Protein AF-A0A0X8I9C0-F1 (afdb_monomer)

Sequence (154 aa):
MSECKAKLDFLRHVANPVLATAMSNIDSGKAPITAKNADELKRLQQKAITVLLNIKENIINGEIKYDFSVYGGNPANLAKYLESPEWRSLIELAFSELKDSPEALRLVKDALLMLLSKASEAYSNCPEVVESCKKAIDDLSKFNVTAESSKKEG

Secondary structure (DSSP, 8-state):
-------S-IIIIIIHHHHHHHHHHHHTT-S----SSHHHHHHHHHHHHHHHHHHHHHHHHHHHHHT--TTTS-TTHHHHHHTSHHHHHHHHHHHHHTTT-HHHHHHHHHHHHHHHHHHHHHTTT-HHHHHHHHHHHHHHHHS-----------

Radius of gyration: 16.78 Å; Cα contacts (8 Å, |Δi|>4): 168; chains: 1; bounding box: 44×38×49 Å

Solvent-accessible surface area (backbone atoms only — not comparable to full-atom values): 8513 Å² total; per-residue (Å²): 131,84,75,54,66,52,86,60,36,51,58,77,70,31,46,48,55,42,52,52,51,46,44,49,31,41,74,72,62,71,46,92,69,90,56,95,44,71,68,54,40,51,51,39,42,50,51,32,43,52,47,53,50,54,50,52,54,52,50,52,53,44,38,71,73,48,33,23,38,62,88,84,46,41,49,56,30,46,20,58,42,59,72,28,71,66,43,51,49,49,53,52,49,53,48,62,77,24,64,94,33,56,59,29,36,48,55,49,49,54,43,51,48,51,34,36,50,49,43,27,62,61,25,62,64,22,65,63,33,30,50,33,28,50,51,49,45,57,55,55,61,70,64,66,74,77,80,85,71,88,87,78,92,132

Mean predicted aligned error: 5.36 Å

Foldseek 3Di:
DQAQDQPDFLLPRFLVVLLVVLLVCLVVVVQDFDDPDPVRSVVLSVLLNVLSVVVSVLVVVLCVVQVLGPPPGGVLSLLVSLVDPSVVVSLVVSCVSCLVPLRSNVSNLVSLLRRLVVQLVSRVSRVSSVVSSVVSNVVSVVSDSPPPDDDDDD

Structure (mmCIF, N/CA/C/O backbone):
data_AF-A0A0X8I9C0-F1
#
_entry.id   AF-A0A0X8I9C0-F1
#
loop_
_atom_site.group_PDB
_atom_site.id
_atom_site.type_symbol
_atom_site.label_atom_id
_atom_site.label_alt_id
_atom_site.label_comp_id
_atom_site.label_asym_id
_atom_site.label_entity_id
_atom_site.label_seq_id
_atom_site.pdbx_PDB_ins_code
_atom_site.Cartn_x
_atom_site.Cartn_y
_atom_site.Cartn_z
_atom_site.occupancy
_atom_site.B_iso_or_equiv
_atom_site.auth_seq_id
_atom_site.auth_comp_id
_atom_site.auth_asym_id
_atom_site.auth_atom_id
_atom_site.pdbx_PDB_model_num
ATOM 1 N N . MET A 1 1 ? 8.495 -5.148 -26.906 1.00 51.81 1 MET A N 1
ATOM 2 C CA . MET A 1 1 ? 7.776 -4.703 -25.695 1.00 51.81 1 MET A CA 1
ATOM 3 C C . MET A 1 1 ? 7.530 -3.214 -25.833 1.00 51.81 1 MET A C 1
ATOM 5 O O . MET A 1 1 ? 8.440 -2.522 -26.274 1.00 51.81 1 MET A O 1
ATOM 9 N N . SER A 1 2 ? 6.307 -2.744 -25.585 1.00 58.78 2 SER A N 1
ATOM 10 C CA . SER A 1 2 ? 6.004 -1.310 -25.561 1.00 58.78 2 SER A CA 1
ATOM 11 C C . SER A 1 2 ? 6.755 -0.665 -24.401 1.00 58.78 2 SER A C 1
ATOM 13 O O . SER A 1 2 ? 6.709 -1.172 -23.287 1.00 58.78 2 SER A O 1
ATOM 15 N N . GLU A 1 3 ? 7.468 0.420 -24.669 1.00 74.25 3 GLU A N 1
ATOM 16 C CA . GLU A 1 3 ? 8.164 1.196 -23.645 1.00 74.25 3 GLU A CA 1
ATOM 17 C C . GLU A 1 3 ? 7.135 1.827 -22.692 1.00 74.25 3 GLU A C 1
ATOM 19 O O . GLU A 1 3 ? 6.229 2.533 -23.145 1.00 74.25 3 GLU A O 1
ATOM 24 N N . CYS A 1 4 ? 7.257 1.559 -21.388 1.00 83.00 4 CYS A N 1
ATOM 25 C CA . CYS A 1 4 ? 6.410 2.168 -20.366 1.00 83.00 4 CYS A CA 1
ATOM 26 C C . CYS A 1 4 ? 6.611 3.689 -20.355 1.00 83.00 4 CYS A C 1
ATOM 28 O O . CYS A 1 4 ? 7.691 4.191 -20.048 1.00 83.00 4 CYS A O 1
ATOM 30 N N . LYS A 1 5 ? 5.552 4.435 -20.686 1.00 80.44 5 LYS A N 1
ATOM 31 C CA . LYS A 1 5 ? 5.552 5.907 -20.748 1.00 80.44 5 LYS A CA 1
ATOM 32 C C . LYS A 1 5 ? 4.601 6.493 -19.715 1.00 80.44 5 LYS A C 1
ATOM 34 O O . LYS A 1 5 ? 3.604 7.133 -20.062 1.00 80.44 5 LYS A O 1
ATOM 39 N N . ALA A 1 6 ? 4.893 6.250 -18.440 1.00 83.56 6 ALA A N 1
ATOM 40 C CA . ALA A 1 6 ? 4.177 6.910 -17.357 1.00 83.56 6 ALA A CA 1
ATOM 41 C C . ALA A 1 6 ? 4.483 8.414 -17.381 1.00 83.56 6 ALA A C 1
ATOM 43 O O . ALA A 1 6 ? 5.639 8.830 -17.420 1.00 83.56 6 ALA A O 1
ATOM 44 N N . LYS A 1 7 ? 3.432 9.237 -17.379 1.00 84.69 7 LYS A N 1
ATOM 45 C CA . LYS A 1 7 ? 3.547 10.707 -17.327 1.00 84.69 7 LYS A CA 1
ATOM 46 C C . LYS A 1 7 ? 3.405 11.257 -15.910 1.00 84.69 7 LYS A C 1
ATOM 48 O O . LYS A 1 7 ? 3.680 12.430 -15.678 1.00 84.69 7 LYS A O 1
ATOM 53 N N . LEU A 1 8 ? 2.926 10.425 -14.991 1.00 92.38 8 LEU A N 1
ATOM 54 C CA . LEU A 1 8 ? 2.663 10.776 -13.607 1.00 92.38 8 LEU A CA 1
ATOM 55 C C . LEU A 1 8 ? 3.619 10.001 -12.712 1.00 92.38 8 LEU A C 1
ATOM 57 O O . LEU A 1 8 ? 3.722 8.785 -12.816 1.00 92.38 8 LEU A O 1
ATOM 61 N N . ASP A 1 9 ? 4.293 10.730 -11.833 1.00 95.12 9 ASP A N 1
ATOM 62 C CA . ASP A 1 9 ? 5.096 10.157 -10.758 1.00 95.12 9 ASP A CA 1
ATOM 63 C C . ASP A 1 9 ? 4.212 9.427 -9.734 1.00 95.12 9 ASP A C 1
ATOM 65 O O . ASP A 1 9 ? 3.214 10.000 -9.274 1.00 95.12 9 ASP A O 1
ATOM 69 N N . PHE A 1 10 ? 4.583 8.196 -9.370 1.00 96.62 10 PHE A N 1
ATOM 70 C CA . PHE A 1 10 ? 3.805 7.358 -8.457 1.00 96.62 10 PHE A CA 1
ATOM 71 C C . PHE A 1 10 ? 3.651 8.006 -7.084 1.00 96.62 10 PHE A C 1
ATOM 73 O O . PHE A 1 10 ? 2.525 8.159 -6.609 1.00 96.62 10 PHE A O 1
ATOM 80 N N . LEU A 1 11 ? 4.744 8.435 -6.445 1.00 96.00 11 LEU A N 1
ATOM 81 C CA . LEU A 1 11 ? 4.646 9.043 -5.122 1.00 96.00 11 LEU A CA 1
ATOM 82 C C . LEU A 1 11 ? 3.843 10.334 -5.164 1.00 96.00 11 LEU A C 1
ATOM 84 O O . LEU A 1 11 ? 2.893 10.509 -4.397 1.00 96.00 11 LEU A O 1
ATOM 88 N N . ARG A 1 12 ? 4.219 11.255 -6.051 1.00 95.38 12 ARG A N 1
ATOM 89 C CA . ARG A 1 12 ? 3.681 12.615 -6.054 1.00 95.38 12 ARG A CA 1
ATOM 90 C C . ARG A 1 12 ? 2.226 12.682 -6.499 1.00 95.38 12 ARG A C 1
ATOM 92 O O . ARG A 1 12 ? 1.471 13.468 -5.930 1.00 95.38 12 ARG A O 1
ATOM 99 N N . HIS A 1 13 ? 1.834 11.899 -7.501 1.00 96.69 13 HIS A N 1
ATOM 100 C CA . HIS A 1 13 ? 0.517 12.027 -8.130 1.00 96.69 13 HIS A CA 1
ATOM 101 C C . HIS A 1 13 ? -0.445 10.891 -7.775 1.00 96.69 13 HIS A C 1
ATOM 103 O O . HIS A 1 13 ? -1.647 11.053 -7.979 1.00 96.69 13 HIS A O 1
ATOM 109 N N . VAL A 1 14 ? 0.048 9.772 -7.229 1.00 97.31 14 VAL A N 1
ATOM 110 C CA . VAL A 1 14 ? -0.786 8.617 -6.864 1.00 97.31 14 VAL A CA 1
ATOM 111 C C . VAL A 1 14 ? -0.762 8.366 -5.357 1.00 97.31 14 VAL A C 1
ATOM 113 O O . VAL A 1 14 ? -1.765 8.613 -4.686 1.00 97.31 14 VAL A O 1
ATOM 116 N N . ALA A 1 15 ? 0.365 7.918 -4.801 1.00 97.50 15 ALA A N 1
ATOM 117 C CA . ALA A 1 15 ? 0.429 7.436 -3.423 1.00 97.50 15 ALA A CA 1
ATOM 118 C C . ALA A 1 15 ? 0.167 8.551 -2.398 1.00 97.50 15 ALA A C 1
ATOM 120 O O . ALA A 1 15 ? -0.710 8.409 -1.545 1.00 97.50 15 ALA A O 1
ATOM 121 N N . ASN A 1 16 ? 0.865 9.689 -2.495 1.00 97.44 16 ASN A N 1
ATOM 122 C CA . ASN A 1 16 ? 0.714 10.777 -1.527 1.00 97.44 16 ASN A CA 1
ATOM 123 C C . ASN A 1 16 ? -0.708 11.363 -1.504 1.00 97.44 16 ASN A C 1
ATOM 125 O O . ASN A 1 16 ? -1.258 11.476 -0.407 1.00 97.44 16 ASN A O 1
ATOM 129 N N . PRO A 1 17 ? -1.346 11.700 -2.647 1.00 98.12 17 PRO A N 1
ATOM 130 C CA . PRO A 1 17 ? -2.722 12.194 -2.638 1.00 98.12 17 PRO A CA 1
ATOM 131 C C . PRO A 1 17 ? -3.724 11.193 -2.055 1.00 98.12 17 PRO A C 1
ATOM 133 O O . PRO A 1 17 ? -4.598 11.588 -1.280 1.00 98.12 17 PRO A O 1
ATOM 136 N N . VAL A 1 18 ? -3.595 9.903 -2.389 1.00 98.19 18 VAL A N 1
ATOM 137 C CA . VAL A 1 18 ? -4.502 8.859 -1.884 1.00 98.19 18 VAL A CA 1
ATOM 138 C C . VAL A 1 18 ? -4.367 8.701 -0.378 1.00 98.19 18 VAL A C 1
ATOM 140 O O . VAL A 1 18 ? -5.366 8.792 0.336 1.00 98.19 18 VAL A O 1
ATOM 143 N N . LEU A 1 19 ? -3.142 8.518 0.115 1.00 98.12 19 LEU A N 1
ATOM 144 C CA . LEU A 1 19 ? -2.892 8.304 1.538 1.00 98.12 19 LEU A CA 1
ATOM 145 C C . LEU A 1 19 ? -3.259 9.549 2.356 1.00 98.12 19 LEU A C 1
ATOM 147 O O . LEU A 1 19 ? -3.887 9.423 3.405 1.00 98.12 19 LEU A O 1
ATOM 151 N N . ALA A 1 20 ? -2.948 10.754 1.864 1.00 98.06 20 ALA A N 1
ATOM 152 C CA . ALA A 1 20 ? -3.344 12.002 2.517 1.00 98.06 20 ALA A CA 1
ATOM 153 C C . ALA A 1 20 ? -4.870 12.146 2.613 1.00 98.06 20 ALA A C 1
ATOM 155 O O . ALA A 1 20 ? -5.389 12.500 3.671 1.00 98.06 20 ALA A O 1
ATOM 156 N N . THR A 1 21 ? -5.594 11.824 1.538 1.00 98.00 21 THR A N 1
ATOM 157 C CA . THR A 1 21 ? -7.064 11.858 1.532 1.00 98.00 21 THR A CA 1
ATOM 158 C C . THR A 1 21 ? -7.645 10.839 2.510 1.00 98.00 21 THR A C 1
ATOM 160 O O . THR A 1 21 ? -8.546 11.174 3.276 1.00 98.00 21 THR A O 1
ATOM 163 N N . ALA A 1 22 ? -7.112 9.614 2.530 1.00 97.69 22 ALA A N 1
ATOM 164 C CA . ALA A 1 22 ? -7.546 8.574 3.457 1.00 97.69 22 ALA A CA 1
ATOM 165 C C . ALA A 1 22 ? -7.337 9.001 4.918 1.00 97.69 22 ALA A C 1
ATOM 167 O O . ALA A 1 22 ? -8.289 8.999 5.696 1.00 97.69 22 ALA A O 1
ATOM 168 N N . MET A 1 23 ? -6.129 9.453 5.271 1.00 98.19 23 MET A N 1
ATOM 169 C CA . MET A 1 23 ? -5.818 9.935 6.621 1.00 98.19 23 MET A CA 1
ATOM 170 C C . MET A 1 23 ? -6.696 11.126 7.021 1.00 98.19 23 MET A C 1
ATOM 172 O O . MET A 1 23 ? -7.234 11.138 8.124 1.00 98.19 23 MET A O 1
ATOM 176 N N . SER A 1 24 ? -6.914 12.089 6.120 1.00 97.94 24 SER A N 1
ATOM 177 C CA . SER A 1 24 ? -7.784 13.242 6.384 1.00 97.94 24 SER A CA 1
ATOM 178 C C . SER A 1 24 ? -9.243 12.834 6.610 1.00 97.94 24 SER A C 1
ATOM 180 O O . SER A 1 24 ? -9.902 13.359 7.510 1.00 97.94 24 SER A O 1
ATOM 182 N N . ASN A 1 25 ? -9.762 11.875 5.840 1.00 97.12 25 ASN A N 1
ATOM 183 C CA . ASN A 1 25 ? -11.117 11.361 6.033 1.00 97.12 25 ASN A CA 1
ATOM 184 C C . ASN A 1 25 ? -11.264 10.612 7.365 1.00 97.12 25 ASN A C 1
ATOM 186 O O . ASN A 1 25 ? -12.307 10.726 8.007 1.00 97.12 25 ASN A O 1
ATOM 190 N N . ILE A 1 26 ? -10.234 9.877 7.791 1.00 96.19 26 ILE A N 1
ATOM 191 C CA . ILE A 1 26 ?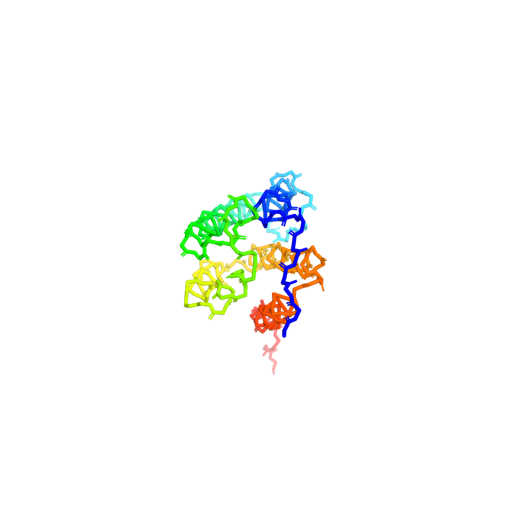 -10.211 9.192 9.089 1.00 96.19 26 ILE A CA 1
ATOM 192 C C . ILE A 1 26 ? -10.199 10.212 10.228 1.00 96.19 26 ILE A C 1
ATOM 194 O O . ILE A 1 26 ? -11.047 10.133 11.115 1.00 96.19 26 ILE A O 1
ATOM 198 N N . ASP A 1 27 ? -9.288 11.185 10.176 1.00 93.44 27 ASP A N 1
ATOM 199 C CA . ASP A 1 27 ? -9.101 12.205 11.215 1.00 93.44 27 ASP A CA 1
ATOM 200 C C . ASP A 1 27 ? -10.333 13.110 11.374 1.00 93.44 27 ASP A C 1
ATOM 202 O O . ASP A 1 27 ? -10.802 13.358 12.482 1.00 93.44 27 ASP A O 1
ATOM 206 N N . SER A 1 28 ? -10.948 13.515 10.257 1.00 92.69 28 SER A N 1
ATOM 207 C CA . SER A 1 28 ? -12.164 14.343 10.261 1.00 92.69 28 SER A CA 1
ATOM 208 C C . SER A 1 28 ? -13.462 13.573 10.545 1.00 92.69 28 SER A C 1
ATOM 210 O O . SER A 1 28 ? -14.540 14.164 10.487 1.00 92.69 28 SER A O 1
ATOM 212 N N . GLY A 1 29 ? -13.390 12.264 10.819 1.00 88.69 29 GLY A N 1
ATOM 213 C CA . GLY A 1 29 ? -14.561 11.426 11.109 1.00 88.69 29 GLY A CA 1
ATOM 214 C C . GLY A 1 29 ? -15.488 11.188 9.910 1.00 88.69 29 GLY A C 1
ATOM 215 O O . GLY A 1 29 ? -16.626 10.763 10.087 1.00 88.69 29 GLY A O 1
ATOM 216 N N . LYS A 1 30 ? -15.023 11.461 8.685 1.00 89.94 30 LYS A N 1
ATOM 217 C CA . LYS A 1 30 ? -15.763 11.189 7.439 1.00 89.94 30 LYS A CA 1
ATOM 218 C C . LYS A 1 30 ? -15.683 9.723 7.023 1.00 89.94 30 LYS A C 1
ATOM 220 O O . LYS A 1 30 ? -16.526 9.254 6.262 1.00 89.94 30 LYS A O 1
ATOM 225 N N . ALA A 1 31 ? -14.655 9.013 7.477 1.00 88.19 31 ALA A N 1
ATOM 226 C CA . ALA A 1 31 ? -14.534 7.581 7.275 1.00 88.19 31 ALA A CA 1
ATOM 227 C C . ALA A 1 31 ? -15.553 6.842 8.163 1.00 88.19 31 ALA A C 1
ATOM 229 O O . ALA A 1 31 ? -15.571 7.080 9.373 1.00 88.19 31 ALA A O 1
ATOM 230 N N . PRO A 1 32 ? -16.384 5.939 7.610 1.00 87.06 32 PRO A N 1
ATOM 231 C CA . PRO A 1 32 ? -17.305 5.162 8.429 1.00 87.06 32 PRO A CA 1
ATOM 232 C C . PRO A 1 32 ? -16.486 4.251 9.349 1.00 87.06 32 PRO A C 1
ATOM 234 O O . PRO A 1 32 ? -15.669 3.482 8.854 1.00 87.06 32 PRO A O 1
ATOM 237 N N . ILE A 1 33 ? -16.670 4.349 10.666 1.00 91.12 33 ILE A N 1
ATOM 238 C CA . ILE A 1 33 ? -16.052 3.466 11.666 1.00 91.12 33 ILE A CA 1
ATOM 239 C C . ILE A 1 33 ? -17.119 3.117 12.697 1.00 91.12 33 ILE A C 1
ATOM 241 O O . ILE A 1 33 ? -17.693 4.007 13.325 1.00 91.12 33 ILE A O 1
ATOM 245 N N . THR A 1 34 ? -17.354 1.825 12.902 1.00 91.69 34 THR A N 1
ATOM 246 C CA . THR A 1 34 ? -18.207 1.343 13.990 1.00 91.69 34 THR A CA 1
ATOM 247 C C . THR A 1 34 ? -17.387 1.237 15.275 1.00 91.69 34 THR A C 1
ATOM 249 O O . THR A 1 34 ? -16.414 0.491 15.334 1.00 91.69 34 THR A O 1
ATOM 252 N N . ALA A 1 35 ? -17.774 1.963 16.323 1.00 92.19 35 ALA A N 1
ATOM 253 C CA . ALA A 1 35 ? -17.129 1.909 17.635 1.00 92.19 35 ALA A CA 1
ATOM 254 C C . ALA A 1 35 ? -18.180 1.966 18.752 1.00 92.19 35 ALA A C 1
ATOM 256 O O . ALA A 1 35 ? -19.236 2.576 18.589 1.00 92.19 35 ALA A O 1
ATOM 257 N N . LYS A 1 36 ? -17.894 1.350 19.901 1.00 92.50 36 LYS A N 1
ATOM 258 C CA . LYS A 1 36 ? -18.790 1.303 21.070 1.00 92.50 36 LYS A CA 1
ATOM 259 C C . LYS A 1 36 ? -18.862 2.644 21.791 1.00 92.50 36 LYS A C 1
ATOM 261 O O . LYS A 1 36 ? -19.860 2.945 22.436 1.00 92.50 36 LYS A O 1
ATOM 266 N N . ASN A 1 37 ? -17.782 3.420 21.739 1.00 94.25 37 ASN A N 1
ATOM 267 C CA . ASN A 1 37 ? -17.671 4.727 22.374 1.00 94.25 37 ASN A CA 1
ATOM 268 C C . ASN A 1 37 ? -16.609 5.596 21.675 1.00 94.25 37 ASN A C 1
ATOM 270 O O . ASN A 1 37 ? -15.877 5.136 20.797 1.00 94.25 37 ASN A O 1
ATOM 274 N N . ALA A 1 38 ? -16.530 6.866 22.081 1.00 94.25 38 ALA A N 1
ATOM 275 C CA . ALA A 1 38 ? -15.608 7.843 21.505 1.00 94.25 38 ALA A CA 1
ATOM 276 C C . ALA A 1 38 ? -14.124 7.485 21.719 1.00 94.25 38 ALA A C 1
ATOM 278 O O . ALA A 1 38 ? -13.298 7.765 20.851 1.00 94.25 38 ALA A O 1
ATOM 279 N N . ASP A 1 39 ? -13.782 6.834 22.834 1.00 95.69 39 ASP A N 1
ATOM 280 C CA . ASP A 1 39 ? -12.402 6.431 23.119 1.00 95.69 39 ASP A CA 1
ATOM 281 C C . ASP A 1 39 ? -11.942 5.302 22.191 1.00 95.69 39 ASP A C 1
ATOM 283 O O . ASP A 1 39 ? -10.825 5.335 21.672 1.00 95.69 39 ASP A O 1
ATOM 287 N N . GLU A 1 40 ? -12.802 4.312 21.943 1.00 94.88 40 GLU A N 1
ATOM 288 C CA . GLU A 1 40 ? -12.544 3.247 20.973 1.00 94.88 40 GLU A CA 1
ATOM 289 C C . GLU A 1 40 ? -12.450 3.814 19.556 1.00 94.88 40 GLU A C 1
ATOM 291 O O . GLU A 1 40 ? -11.504 3.483 18.842 1.00 94.88 40 GLU A O 1
ATOM 296 N N . LEU A 1 41 ? -13.352 4.727 19.177 1.00 95.25 41 LEU A N 1
ATOM 297 C CA . LEU A 1 41 ? -13.293 5.416 17.886 1.00 95.25 41 LEU A CA 1
ATOM 298 C C . LEU A 1 41 ? -11.937 6.105 17.690 1.00 95.25 41 LEU A C 1
ATOM 300 O O . LEU A 1 41 ? -11.256 5.852 16.697 1.00 95.25 41 LEU A O 1
ATOM 304 N N . LYS A 1 42 ? -11.505 6.906 18.671 1.00 95.50 42 LYS A N 1
ATOM 305 C CA . LYS A 1 42 ? -10.224 7.617 18.621 1.00 95.50 42 LYS A CA 1
ATOM 306 C C . LYS A 1 42 ? -9.041 6.656 18.514 1.00 95.50 42 LYS A C 1
ATOM 308 O O . LYS A 1 42 ? -8.127 6.899 17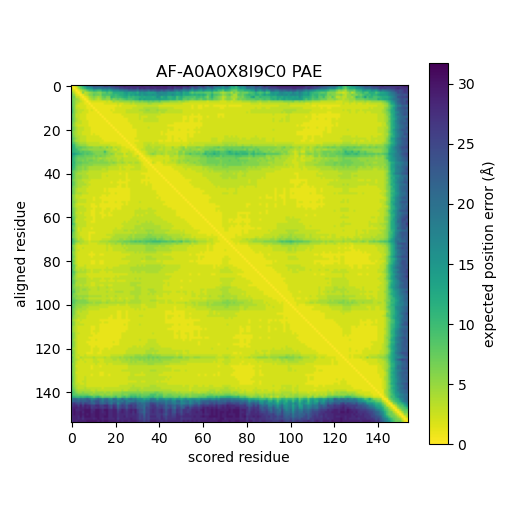.730 1.00 95.50 42 LYS A O 1
ATOM 313 N N . ARG A 1 43 ? -9.058 5.545 19.260 1.00 95.50 43 ARG A N 1
ATOM 314 C CA . ARG A 1 43 ? -8.014 4.507 19.182 1.00 95.50 43 ARG A CA 1
ATOM 315 C C . ARG A 1 43 ? -7.961 3.853 17.801 1.00 95.50 43 ARG A C 1
ATOM 317 O O . ARG A 1 43 ? -6.868 3.661 17.277 1.00 95.50 43 ARG A O 1
ATOM 324 N N . LEU A 1 44 ? -9.110 3.523 17.209 1.00 96.25 44 LEU A N 1
ATOM 325 C CA 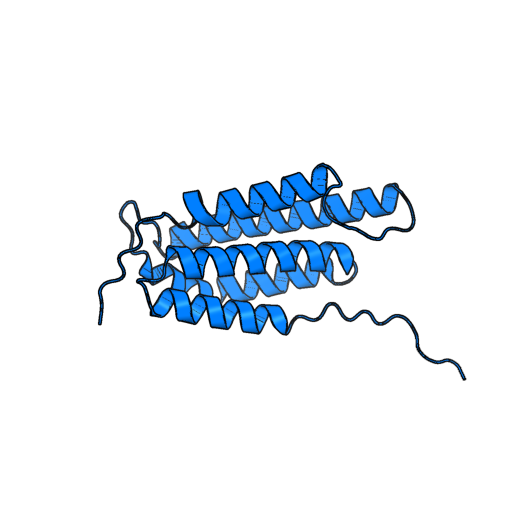. LEU A 1 44 ? -9.189 2.933 15.869 1.00 96.25 44 LEU A CA 1
ATOM 326 C C . LEU A 1 44 ? -8.686 3.907 14.795 1.00 96.25 44 LEU A C 1
ATOM 328 O O . LEU A 1 44 ? -7.889 3.510 13.946 1.00 96.25 44 LEU A O 1
ATOM 332 N N . GLN A 1 45 ? -9.087 5.180 14.871 1.00 95.88 45 GLN A N 1
ATOM 333 C CA . GLN A 1 45 ? -8.609 6.239 13.976 1.00 95.88 45 GLN A CA 1
ATOM 334 C C . GLN A 1 45 ? -7.089 6.406 14.067 1.00 95.88 45 GLN A C 1
ATOM 336 O O . GLN A 1 45 ? -6.404 6.383 13.047 1.00 95.88 45 GLN A O 1
ATOM 341 N N . GLN A 1 46 ? -6.554 6.516 15.287 1.00 96.31 46 GLN A N 1
ATOM 342 C CA . GLN A 1 46 ? -5.117 6.660 15.520 1.00 96.31 46 GLN A CA 1
ATOM 343 C C . GLN A 1 46 ? -4.335 5.460 14.985 1.00 96.31 46 GLN A C 1
ATOM 345 O O . GLN A 1 46 ? -3.366 5.655 14.259 1.00 96.31 46 GLN A O 1
ATOM 350 N N . LYS A 1 47 ? -4.786 4.230 15.269 1.00 96.31 47 LYS A N 1
ATOM 351 C CA . LYS A 1 47 ? -4.160 3.016 14.728 1.00 96.31 47 LYS A CA 1
ATOM 352 C C . LYS A 1 47 ? -4.131 3.021 13.200 1.00 96.31 47 LYS A C 1
ATOM 354 O O . LYS A 1 47 ? -3.075 2.791 12.620 1.00 96.31 47 LYS A O 1
ATOM 359 N N . ALA A 1 48 ? -5.262 3.306 12.551 1.00 97.25 48 ALA A N 1
ATOM 360 C CA . ALA A 1 48 ? -5.333 3.347 11.092 1.00 97.25 48 ALA A CA 1
ATOM 361 C C . ALA A 1 48 ? -4.383 4.407 10.507 1.00 97.25 48 ALA A C 1
ATOM 363 O O . ALA A 1 48 ? -3.651 4.118 9.563 1.00 97.25 48 ALA A O 1
ATOM 364 N N . ILE A 1 49 ? -4.342 5.611 11.090 1.00 97.81 49 ILE A N 1
ATOM 365 C CA . ILE A 1 49 ? -3.440 6.688 10.653 1.00 97.81 49 ILE A CA 1
ATOM 366 C C . ILE A 1 49 ? -1.970 6.284 10.823 1.00 97.81 49 ILE A C 1
ATOM 368 O O . ILE A 1 49 ? -1.190 6.467 9.893 1.00 97.81 49 ILE A O 1
ATOM 372 N N . THR A 1 50 ? -1.588 5.700 11.963 1.00 97.88 50 THR A N 1
ATOM 373 C CA . THR A 1 50 ? -0.215 5.224 12.194 1.00 97.88 50 THR A CA 1
ATOM 374 C C . THR A 1 50 ? 0.205 4.196 11.146 1.00 97.88 50 THR A C 1
ATOM 376 O O . THR A 1 50 ? 1.276 4.328 10.558 1.00 97.88 50 THR A O 1
ATOM 379 N N . VAL A 1 51 ? -0.652 3.222 10.836 1.00 97.81 51 VAL A N 1
ATOM 380 C CA . VAL A 1 51 ? -0.343 2.215 9.811 1.00 97.81 51 VAL A CA 1
ATOM 381 C C . VAL A 1 51 ? -0.237 2.840 8.416 1.00 97.81 51 VAL A C 1
ATOM 383 O O . VAL A 1 51 ? 0.671 2.499 7.661 1.00 97.81 51 VAL A O 1
ATOM 386 N N . LEU A 1 52 ? -1.097 3.804 8.067 1.00 98.12 52 LEU A N 1
ATOM 387 C CA . LEU A 1 52 ? -1.003 4.525 6.789 1.00 98.12 52 LEU A CA 1
ATOM 388 C C . LEU A 1 52 ? 0.280 5.360 6.667 1.00 98.12 52 LEU A C 1
ATOM 390 O O . LEU A 1 52 ? 0.833 5.463 5.570 1.00 98.12 52 LEU A O 1
ATOM 394 N N . LEU A 1 53 ? 0.773 5.930 7.769 1.00 98.06 53 LEU A N 1
ATOM 395 C CA . LEU A 1 53 ? 2.068 6.613 7.803 1.00 98.06 53 LEU A CA 1
ATOM 396 C C . LEU A 1 53 ? 3.219 5.628 7.570 1.00 98.06 53 LEU A C 1
ATOM 398 O O . LEU A 1 53 ? 4.056 5.879 6.705 1.00 98.06 53 LEU A O 1
ATOM 402 N N . ASN A 1 54 ? 3.201 4.475 8.241 1.00 96.94 54 ASN A N 1
ATOM 403 C CA . ASN A 1 54 ? 4.199 3.422 8.034 1.00 96.94 54 ASN A CA 1
ATOM 404 C C . ASN A 1 54 ? 4.196 2.923 6.576 1.00 96.94 54 ASN A C 1
ATOM 406 O O . ASN A 1 54 ? 5.254 2.746 5.970 1.00 96.94 54 ASN A O 1
ATOM 410 N N . ILE A 1 55 ? 3.013 2.745 5.976 1.00 97.62 55 ILE A N 1
ATOM 411 C CA . ILE A 1 55 ? 2.857 2.405 4.552 1.00 97.62 55 ILE A CA 1
ATOM 412 C C . ILE A 1 55 ? 3.478 3.475 3.660 1.00 97.62 55 ILE A C 1
ATOM 414 O O . ILE A 1 55 ? 4.238 3.148 2.750 1.00 97.62 55 ILE A O 1
ATOM 418 N N . LYS A 1 56 ? 3.189 4.751 3.928 1.00 97.75 56 LYS A N 1
ATOM 419 C CA . LYS A 1 56 ? 3.751 5.869 3.167 1.00 97.75 56 LYS A CA 1
ATOM 420 C C . LYS A 1 56 ? 5.281 5.850 3.193 1.00 97.75 56 LYS A C 1
ATOM 422 O O . LYS A 1 56 ? 5.900 5.982 2.141 1.00 97.75 56 LYS A O 1
ATOM 427 N N . GLU A 1 57 ? 5.885 5.663 4.363 1.00 97.12 57 GLU A N 1
ATOM 428 C CA . GLU A 1 57 ? 7.344 5.598 4.515 1.00 97.12 57 GLU A CA 1
ATOM 429 C C . GLU A 1 57 ? 7.954 4.407 3.767 1.00 97.12 57 GLU A C 1
ATOM 431 O O . GLU A 1 57 ? 8.941 4.561 3.048 1.00 97.12 57 GLU A O 1
ATOM 436 N N . ASN A 1 58 ? 7.334 3.229 3.856 1.00 96.62 58 ASN A N 1
ATOM 437 C CA . ASN A 1 58 ? 7.803 2.045 3.133 1.00 96.62 58 ASN A CA 1
ATOM 438 C C . ASN A 1 58 ? 7.693 2.199 1.612 1.00 96.62 58 ASN A C 1
ATOM 440 O O . ASN A 1 58 ? 8.570 1.736 0.885 1.00 96.62 58 ASN A O 1
ATOM 444 N N . ILE A 1 59 ? 6.653 2.874 1.127 1.00 97.06 59 ILE A N 1
ATOM 445 C CA . ILE A 1 59 ? 6.487 3.187 -0.293 1.00 97.06 59 ILE A CA 1
ATOM 446 C C . ILE A 1 59 ? 7.558 4.186 -0.769 1.00 97.06 59 ILE A C 1
ATOM 448 O O . ILE A 1 59 ? 8.112 4.000 -1.852 1.00 97.06 59 ILE A O 1
ATOM 452 N N . ILE A 1 60 ? 7.917 5.190 0.044 1.00 97.00 60 ILE A N 1
ATOM 453 C CA . ILE A 1 60 ? 9.031 6.114 -0.251 1.00 97.00 60 ILE A CA 1
ATOM 454 C C . ILE A 1 60 ? 10.355 5.346 -0.362 1.00 97.00 60 ILE A C 1
ATOM 456 O O . ILE A 1 60 ? 11.090 5.507 -1.335 1.00 97.00 60 ILE A O 1
ATOM 460 N N . ASN A 1 61 ? 10.639 4.463 0.597 1.00 96.69 61 ASN A N 1
ATOM 461 C CA . ASN A 1 61 ? 11.836 3.620 0.558 1.00 96.69 61 ASN A CA 1
ATOM 462 C C . ASN A 1 61 ? 11.824 2.667 -0.648 1.00 96.69 61 ASN A C 1
ATOM 464 O O . ASN A 1 61 ? 12.867 2.415 -1.253 1.00 96.69 61 ASN A O 1
ATOM 468 N N . GLY A 1 62 ? 10.641 2.171 -1.018 1.00 96.81 62 GLY A N 1
ATOM 469 C CA . GLY A 1 62 ? 10.411 1.401 -2.234 1.00 96.81 62 GLY A CA 1
ATOM 470 C C . GLY A 1 62 ? 10.790 2.179 -3.490 1.00 96.81 62 GLY A C 1
ATOM 471 O O . GLY A 1 62 ? 11.533 1.654 -4.314 1.00 96.81 62 GLY A O 1
ATOM 472 N N . GLU A 1 63 ? 10.359 3.437 -3.620 1.00 96.56 63 GLU A N 1
ATOM 473 C CA . GLU A 1 63 ? 10.726 4.273 -4.773 1.00 96.56 63 GLU A CA 1
ATOM 474 C C . GLU A 1 63 ? 12.234 4.451 -4.881 1.00 96.56 63 GLU A C 1
ATOM 476 O O . GLU A 1 63 ? 12.788 4.248 -5.956 1.00 96.56 63 GLU A O 1
ATOM 481 N N . ILE A 1 64 ? 12.906 4.756 -3.770 1.00 95.81 64 ILE A N 1
ATOM 482 C CA . ILE A 1 64 ? 14.361 4.946 -3.749 1.00 95.81 64 ILE A CA 1
ATOM 483 C C . ILE A 1 64 ? 15.086 3.654 -4.149 1.00 95.81 64 ILE A C 1
ATOM 485 O O . ILE A 1 64 ? 16.047 3.687 -4.913 1.00 95.81 64 ILE A O 1
ATOM 489 N N . LYS A 1 65 ? 14.637 2.502 -3.637 1.00 97.38 65 LYS A N 1
ATOM 490 C CA . LYS A 1 65 ? 15.293 1.208 -3.870 1.00 97.38 65 LYS A CA 1
ATOM 491 C C . LYS A 1 65 ? 15.062 0.661 -5.279 1.00 97.38 65 LYS A C 1
ATOM 493 O O . LYS A 1 65 ? 15.967 0.056 -5.850 1.00 97.38 65 LYS A O 1
ATOM 498 N N . TYR A 1 66 ? 13.849 0.808 -5.802 1.00 97.31 66 TYR A N 1
ATOM 499 C CA . TYR A 1 66 ? 13.452 0.261 -7.102 1.00 97.31 66 TYR A CA 1
ATOM 500 C C . TYR A 1 66 ? 13.553 1.284 -8.231 1.00 97.31 66 TYR A C 1
ATOM 502 O O . TYR A 1 66 ? 13.432 0.901 -9.391 1.00 97.31 66 TYR A O 1
ATOM 510 N N . ASP A 1 67 ? 13.802 2.551 -7.908 1.00 96.62 67 ASP A N 1
ATOM 511 C CA . ASP A 1 67 ? 14.011 3.643 -8.852 1.00 96.62 67 ASP A CA 1
ATOM 512 C C . ASP A 1 67 ? 12.878 3.739 -9.887 1.00 96.62 67 ASP A C 1
ATOM 514 O O . ASP A 1 67 ? 13.089 3.649 -11.097 1.00 96.62 67 ASP A O 1
ATOM 518 N N . PHE A 1 68 ? 11.634 3.825 -9.400 1.00 96.31 68 PHE A N 1
ATOM 519 C CA . PHE A 1 68 ? 10.437 3.903 -10.250 1.00 96.31 68 PHE A CA 1
ATOM 520 C C . PHE A 1 68 ? 9.873 5.317 -10.426 1.00 96.31 68 PHE A C 1
ATOM 522 O O . PHE A 1 68 ? 8.776 5.482 -10.969 1.00 96.31 68 PHE A O 1
ATOM 529 N N . SER A 1 69 ? 10.614 6.341 -9.997 1.00 94.38 69 SER A N 1
ATOM 530 C CA . SER A 1 69 ? 10.231 7.730 -10.244 1.00 94.38 69 SER A CA 1
ATOM 531 C C . SER A 1 69 ? 10.320 8.064 -11.735 1.00 94.38 69 SER A C 1
ATOM 533 O O . SER A 1 69 ? 11.205 7.599 -12.454 1.00 94.38 69 SER A O 1
ATOM 535 N N . VAL A 1 70 ? 9.428 8.938 -12.205 1.00 93.50 70 VAL A N 1
ATOM 536 C CA . VAL A 1 70 ? 9.526 9.520 -13.558 1.00 93.50 70 VAL A CA 1
ATOM 537 C C . VAL A 1 70 ? 10.652 10.559 -13.660 1.00 93.50 70 VAL A C 1
ATOM 539 O O . VAL A 1 70 ? 11.025 10.958 -14.762 1.00 93.50 70 VAL A O 1
ATOM 542 N N . TYR A 1 71 ? 11.199 11.020 -12.530 1.00 92.06 71 TYR A N 1
ATOM 543 C CA . TYR A 1 71 ? 12.243 12.043 -12.461 1.00 92.06 71 TYR A CA 1
ATOM 544 C C . TYR A 1 71 ? 13.651 11.433 -12.494 1.00 92.06 71 TYR A C 1
ATOM 546 O O . TYR A 1 71 ? 14.461 11.665 -11.602 1.00 92.06 71 TYR A O 1
ATOM 554 N N . GLY A 1 72 ? 13.946 10.666 -13.545 1.00 88.06 72 GLY A N 1
ATOM 555 C CA . GLY A 1 72 ? 15.268 10.065 -13.763 1.00 88.06 72 GLY A CA 1
ATOM 556 C C . GLY A 1 72 ? 15.372 8.573 -13.449 1.00 88.06 72 GLY A C 1
ATOM 557 O O . GLY A 1 72 ? 16.436 8.009 -13.687 1.00 88.06 72 GLY A O 1
ATOM 558 N N . GLY A 1 73 ? 14.288 7.944 -12.990 1.00 93.38 73 GLY A N 1
ATOM 559 C CA . GLY A 1 73 ? 14.184 6.495 -12.834 1.00 93.38 73 GLY A CA 1
ATOM 560 C C . GLY A 1 73 ? 13.446 5.817 -13.991 1.00 93.38 73 GLY A C 1
ATOM 561 O O . GLY A 1 73 ? 13.259 6.383 -15.073 1.00 93.38 73 GLY A O 1
ATOM 562 N N . ASN A 1 74 ? 12.998 4.582 -13.757 1.00 94.94 74 ASN A N 1
ATOM 563 C CA . ASN A 1 74 ? 12.201 3.805 -14.702 1.00 94.94 74 ASN A CA 1
ATOM 564 C C . ASN A 1 74 ? 10.827 3.439 -14.110 1.00 94.94 74 ASN A C 1
ATOM 566 O O . ASN A 1 74 ? 10.736 2.506 -13.310 1.00 94.94 74 ASN A O 1
ATOM 570 N N . PRO A 1 75 ? 9.734 4.071 -14.571 1.00 95.50 75 PRO A N 1
ATOM 571 C CA . PRO A 1 75 ? 8.388 3.824 -14.052 1.00 95.50 75 PRO A CA 1
ATOM 572 C C . PRO A 1 75 ? 7.914 2.362 -14.143 1.00 95.50 75 PRO A C 1
ATOM 574 O O . PRO A 1 75 ? 7.089 1.939 -13.334 1.00 95.50 75 PRO A O 1
ATOM 577 N N . ALA A 1 76 ? 8.461 1.556 -15.063 1.00 95.62 76 ALA A N 1
ATOM 578 C CA . ALA A 1 76 ? 8.180 0.119 -15.140 1.00 95.62 76 ALA A CA 1
ATOM 579 C C . ALA A 1 76 ? 8.661 -0.653 -13.898 1.00 95.62 76 ALA A C 1
ATOM 581 O O . ALA A 1 76 ? 8.122 -1.709 -13.568 1.00 95.62 76 ALA A O 1
ATOM 582 N N . ASN A 1 77 ? 9.654 -0.130 -13.169 1.00 97.25 77 ASN A N 1
ATOM 583 C CA . ASN A 1 77 ? 10.155 -0.755 -11.947 1.00 97.25 77 ASN A CA 1
ATOM 584 C C . ASN A 1 77 ? 9.127 -0.743 -10.802 1.00 97.25 77 ASN A C 1
ATOM 586 O O . ASN A 1 77 ? 9.309 -1.485 -9.838 1.00 97.25 77 ASN A O 1
ATOM 590 N N . LEU A 1 78 ? 8.025 0.010 -10.914 1.00 97.81 78 LEU A N 1
ATOM 591 C CA . LEU A 1 78 ? 6.910 -0.100 -9.973 1.00 97.81 78 LEU A CA 1
ATOM 592 C C . LEU A 1 78 ? 6.347 -1.531 -9.950 1.00 97.81 78 LEU A C 1
ATOM 594 O O . LEU A 1 78 ? 6.040 -2.046 -8.880 1.00 97.81 78 LEU A O 1
ATOM 598 N N . ALA A 1 79 ? 6.297 -2.211 -11.102 1.00 97.88 79 ALA A N 1
ATOM 599 C CA . ALA A 1 79 ? 5.907 -3.621 -11.180 1.00 97.88 79 ALA A CA 1
ATOM 600 C C . ALA A 1 79 ? 6.829 -4.507 -10.325 1.00 97.88 79 ALA A C 1
ATOM 602 O O . ALA A 1 79 ? 6.364 -5.325 -9.533 1.00 97.88 79 ALA A O 1
ATOM 603 N N . LYS A 1 80 ? 8.146 -4.272 -10.410 1.00 97.75 80 LYS A N 1
ATOM 604 C CA . LYS A 1 80 ? 9.147 -5.006 -9.621 1.00 97.75 80 LYS A CA 1
ATOM 605 C C . LYS A 1 80 ? 8.974 -4.781 -8.124 1.00 97.75 80 LYS A C 1
ATOM 607 O O . LYS A 1 80 ? 9.147 -5.727 -7.368 1.00 97.75 80 LYS A O 1
ATOM 612 N N . TYR A 1 81 ? 8.652 -3.555 -7.710 1.00 98.19 81 TYR A N 1
ATOM 613 C CA . TYR A 1 81 ? 8.366 -3.242 -6.311 1.00 98.19 81 TYR A CA 1
ATOM 614 C C . TYR A 1 81 ? 7.105 -3.964 -5.821 1.00 98.19 81 TYR A C 1
ATOM 616 O O . TYR A 1 81 ? 7.153 -4.635 -4.798 1.00 98.19 81 TYR A O 1
ATOM 624 N N . LEU A 1 82 ? 6.000 -3.900 -6.572 1.00 97.88 82 LEU A N 1
ATOM 625 C CA . LEU A 1 82 ? 4.739 -4.561 -6.204 1.00 97.88 82 LEU A CA 1
ATOM 626 C C . LEU A 1 82 ? 4.859 -6.091 -6.124 1.00 97.88 82 LEU A C 1
ATOM 628 O O . LEU A 1 82 ? 4.130 -6.739 -5.377 1.00 97.88 82 LEU A O 1
ATOM 632 N N . GLU A 1 83 ? 5.784 -6.685 -6.873 1.00 96.94 83 GLU A N 1
ATOM 633 C CA . GLU A 1 83 ? 6.050 -8.126 -6.832 1.00 96.94 83 GLU A CA 1
ATOM 634 C C . GLU A 1 83 ? 7.104 -8.520 -5.784 1.00 96.94 83 GLU A C 1
ATOM 636 O O . GLU A 1 83 ? 7.358 -9.715 -5.582 1.00 96.94 83 GLU A O 1
ATOM 641 N N . SER A 1 84 ? 7.702 -7.540 -5.101 1.00 97.00 84 SER A N 1
ATOM 642 C CA . SER A 1 84 ? 8.856 -7.749 -4.239 1.00 97.00 84 SER A CA 1
ATOM 643 C C . SER A 1 84 ? 8.509 -8.278 -2.839 1.00 97.00 84 SER A C 1
ATOM 645 O O . SER A 1 84 ? 7.387 -8.104 -2.346 1.00 97.00 84 SER A O 1
ATOM 647 N N . PRO A 1 85 ? 9.481 -8.906 -2.148 1.00 94.94 85 PRO A N 1
ATOM 648 C CA . PRO A 1 85 ? 9.338 -9.284 -0.742 1.00 94.94 85 PRO A CA 1
ATOM 649 C C . PRO A 1 85 ? 9.035 -8.109 0.193 1.00 94.94 85 PRO A C 1
ATOM 651 O O . PRO A 1 85 ? 8.376 -8.302 1.207 1.00 94.94 85 PRO A O 1
ATOM 654 N N . GLU A 1 86 ? 9.493 -6.903 -0.132 1.00 93.69 86 GLU A N 1
ATOM 655 C CA . GLU A 1 86 ? 9.275 -5.679 0.640 1.00 93.69 86 GLU A CA 1
ATOM 656 C C . GLU A 1 86 ? 7.816 -5.240 0.575 1.00 93.69 86 GLU A C 1
ATOM 658 O O . GLU A 1 86 ? 7.241 -4.914 1.611 1.00 93.69 86 GLU A O 1
ATOM 663 N N . TRP A 1 87 ? 7.196 -5.283 -0.610 1.00 95.94 87 TRP A N 1
ATOM 664 C CA . TRP A 1 87 ? 5.760 -5.035 -0.730 1.00 95.94 87 TRP A CA 1
ATOM 665 C C . TRP A 1 87 ? 4.956 -6.070 0.059 1.00 95.94 87 TRP A C 1
ATOM 667 O O . TRP A 1 87 ? 4.089 -5.705 0.849 1.00 95.94 87 TRP A O 1
ATOM 677 N 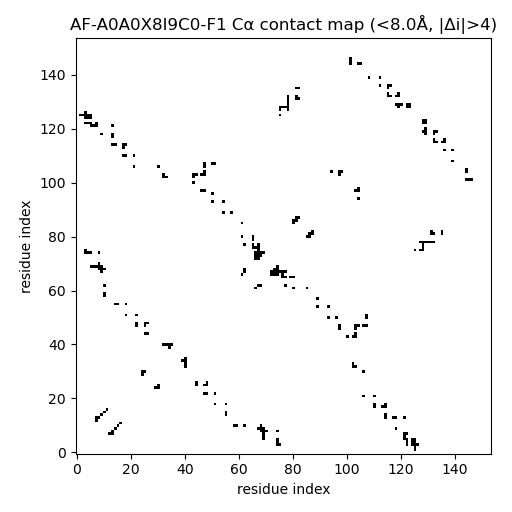N . ARG A 1 88 ? 5.282 -7.360 -0.085 1.00 94.31 88 ARG A N 1
ATOM 678 C CA . ARG A 1 88 ? 4.597 -8.429 0.666 1.00 94.31 88 ARG A CA 1
ATOM 679 C C . ARG A 1 88 ? 4.743 -8.248 2.174 1.00 94.31 88 ARG A C 1
ATOM 681 O O . ARG A 1 88 ? 3.737 -8.232 2.874 1.00 94.31 88 ARG A O 1
ATOM 688 N N . SER A 1 89 ? 5.967 -8.018 2.648 1.00 93.00 89 SER A N 1
ATOM 689 C CA . SER A 1 89 ? 6.257 -7.745 4.061 1.00 93.00 89 SER A CA 1
ATOM 690 C C . SER A 1 89 ? 5.480 -6.535 4.573 1.00 93.00 89 SER A C 1
ATOM 692 O O . SER A 1 89 ? 4.935 -6.582 5.669 1.00 93.00 89 SER A O 1
ATOM 694 N N . LEU A 1 90 ? 5.383 -5.462 3.780 1.00 94.38 90 LEU A N 1
ATOM 695 C CA . LEU A 1 90 ? 4.603 -4.283 4.143 1.00 94.38 90 LEU A CA 1
ATOM 696 C C . LEU A 1 90 ? 3.124 -4.630 4.362 1.00 94.38 90 LEU A C 1
ATOM 698 O O . LEU A 1 90 ? 2.547 -4.235 5.376 1.00 94.38 90 LEU A O 1
ATOM 702 N N . ILE A 1 91 ? 2.514 -5.363 3.426 1.00 93.94 91 ILE A N 1
ATOM 703 C CA . ILE A 1 91 ? 1.109 -5.768 3.536 1.00 93.94 91 ILE A CA 1
ATOM 704 C C . ILE A 1 91 ? 0.903 -6.687 4.745 1.00 93.94 91 ILE A C 1
ATOM 706 O O . ILE A 1 91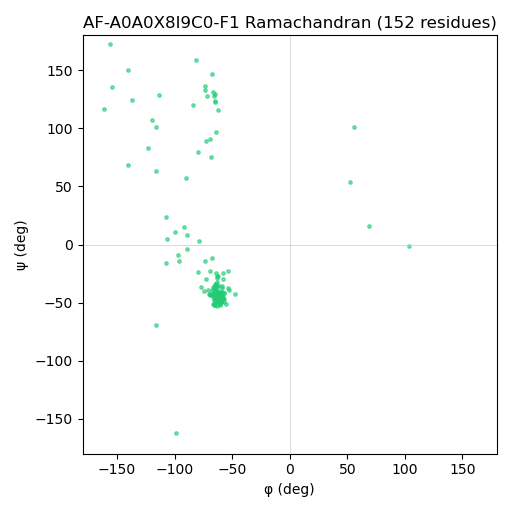 ? -0.004 -6.452 5.541 1.00 93.94 91 ILE A O 1
ATOM 710 N N . GLU A 1 92 ? 1.759 -7.690 4.926 1.00 92.62 92 GLU A N 1
ATOM 711 C CA . GLU A 1 92 ? 1.678 -8.626 6.053 1.00 92.62 92 GLU A CA 1
ATOM 712 C C . GLU A 1 92 ? 1.796 -7.912 7.405 1.00 92.62 92 GLU A C 1
ATOM 714 O O . GLU A 1 92 ? 0.984 -8.155 8.302 1.00 92.62 92 GLU A O 1
ATOM 719 N N . LEU A 1 93 ? 2.751 -6.987 7.543 1.00 91.50 93 LEU A N 1
ATOM 720 C CA . LEU A 1 93 ? 2.934 -6.196 8.760 1.00 91.50 93 LEU A CA 1
ATOM 721 C C . LEU A 1 93 ? 1.723 -5.298 9.033 1.00 91.50 93 LEU A C 1
ATOM 723 O O . LEU A 1 93 ? 1.162 -5.356 10.128 1.00 91.50 93 LEU A O 1
ATOM 727 N N . ALA A 1 94 ? 1.264 -4.537 8.035 1.00 91.81 94 ALA A N 1
ATOM 728 C CA . ALA A 1 94 ? 0.117 -3.639 8.181 1.00 91.81 94 ALA A CA 1
ATOM 729 C C . ALA A 1 94 ? -1.159 -4.386 8.609 1.00 91.81 94 ALA A C 1
ATOM 731 O O . ALA A 1 94 ? -1.914 -3.911 9.458 1.00 91.81 94 ALA A O 1
ATOM 732 N N . PHE A 1 95 ? -1.399 -5.574 8.050 1.00 91.38 95 PHE A N 1
ATOM 733 C CA . PHE A 1 95 ? -2.576 -6.377 8.380 1.00 91.38 95 PHE A CA 1
ATOM 734 C C . PHE A 1 95 ? -2.427 -7.083 9.732 1.00 91.38 95 PHE A C 1
ATOM 736 O O . PHE A 1 95 ? -3.393 -7.151 10.491 1.00 91.38 95 PHE A O 1
ATOM 743 N N . SER A 1 96 ? -1.223 -7.546 10.079 1.00 91.44 96 SER A N 1
ATOM 744 C CA . SER A 1 96 ? -0.933 -8.128 11.393 1.00 91.44 96 SER A CA 1
ATOM 745 C C . SER A 1 96 ? -1.126 -7.114 12.529 1.00 91.44 96 SER A C 1
ATOM 747 O O . SER A 1 96 ? -1.726 -7.447 13.551 1.00 91.44 96 SER A O 1
ATOM 749 N N . GLU A 1 97 ? -0.687 -5.864 12.348 1.00 92.06 97 GLU A N 1
ATOM 750 C CA . GLU A 1 97 ? -0.861 -4.782 13.333 1.00 92.06 97 GLU A CA 1
ATOM 751 C C . GLU A 1 97 ? -2.338 -4.430 13.589 1.00 92.06 97 GLU A C 1
ATOM 753 O O . GLU A 1 97 ? -2.701 -3.977 14.681 1.00 92.06 97 GLU A O 1
ATOM 758 N N . LEU A 1 98 ? -3.206 -4.661 12.600 1.00 93.94 98 LEU A N 1
ATOM 759 C CA . LEU A 1 98 ? -4.627 -4.309 12.642 1.00 93.94 98 LEU A CA 1
ATOM 760 C C . LEU A 1 98 ? -5.562 -5.510 12.813 1.00 93.94 98 LEU A C 1
ATOM 762 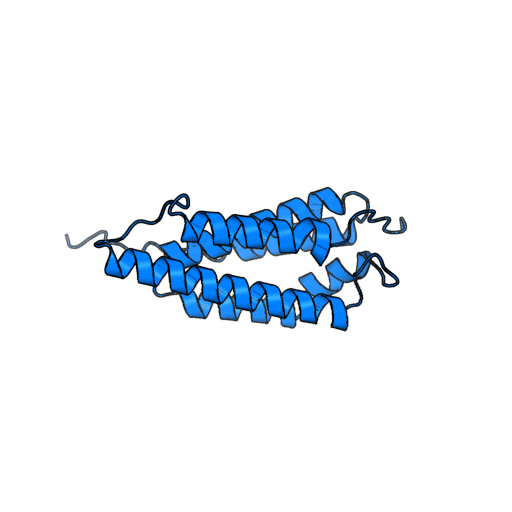O O . LEU A 1 98 ? -6.779 -5.322 12.802 1.00 93.94 98 LEU A O 1
ATOM 766 N N . LYS A 1 99 ? -5.030 -6.722 13.010 1.00 90.81 99 LYS A N 1
ATOM 767 C CA . LYS A 1 99 ? -5.822 -7.963 13.090 1.00 90.81 99 LYS A CA 1
ATOM 768 C C . LYS A 1 99 ? -6.952 -7.899 14.129 1.00 90.81 99 LYS A C 1
ATOM 770 O O . LYS A 1 99 ? -8.058 -8.357 13.871 1.00 90.81 99 LYS A O 1
ATOM 775 N N . ASP A 1 100 ? -6.697 -7.245 15.264 1.00 91.25 100 ASP A N 1
ATOM 776 C CA . ASP A 1 100 ? -7.649 -7.087 16.374 1.00 91.25 100 ASP A CA 1
ATOM 777 C C . ASP A 1 100 ? -8.470 -5.789 16.251 1.00 91.25 100 ASP A C 1
ATOM 779 O O . ASP A 1 100 ? -9.035 -5.275 17.217 1.00 91.25 100 ASP A O 1
ATOM 783 N N . SER A 1 101 ? -8.463 -5.154 15.081 1.00 92.75 101 SER A N 1
ATOM 784 C CA . SER A 1 101 ? -9.142 -3.885 14.817 1.00 92.75 101 SER A CA 1
ATOM 785 C C . SER A 1 101 ? -9.776 -3.898 13.416 1.00 92.75 101 SER A C 1
ATOM 787 O O . SER A 1 101 ? -9.338 -3.140 12.549 1.00 92.75 101 SER A O 1
ATOM 789 N N . PRO A 1 102 ? -10.828 -4.720 13.194 1.00 92.56 102 PRO A N 1
ATOM 790 C CA . PRO A 1 102 ? -11.483 -4.927 11.894 1.00 92.56 102 PRO A CA 1
ATOM 791 C C . PRO A 1 102 ? -11.813 -3.648 11.119 1.00 92.56 102 PRO A C 1
ATOM 793 O O . PRO A 1 102 ? -11.577 -3.569 9.916 1.00 92.56 102 PRO A O 1
ATOM 796 N N . GLU A 1 103 ? -12.321 -2.625 11.809 1.00 93.12 103 GLU A N 1
ATOM 797 C CA . GLU A 1 103 ? -12.661 -1.342 11.186 1.00 93.12 103 GLU A CA 1
ATOM 798 C C . GLU A 1 103 ? -11.418 -0.579 10.721 1.00 93.12 103 GLU A C 1
ATOM 800 O O . GLU A 1 103 ? -11.390 -0.070 9.604 1.00 93.12 103 GLU A O 1
ATOM 805 N N . ALA A 1 104 ? -10.360 -0.540 11.538 1.00 94.75 104 ALA A N 1
ATOM 806 C CA . ALA A 1 104 ? -9.099 0.085 11.149 1.00 94.75 104 ALA A CA 1
ATOM 807 C C . ALA A 1 104 ? -8.444 -0.677 9.985 1.00 94.75 104 ALA A C 1
ATOM 809 O O . ALA A 1 104 ? -7.985 -0.054 9.029 1.00 94.75 104 ALA A O 1
ATOM 810 N N . LEU A 1 105 ? -8.469 -2.016 10.027 1.00 95.06 105 LEU A N 1
ATOM 811 C CA . LEU A 1 105 ? -7.980 -2.871 8.944 1.00 95.06 105 LEU A CA 1
ATOM 812 C C . LEU A 1 105 ? -8.719 -2.579 7.636 1.00 95.06 105 LEU A C 1
ATOM 814 O O . LEU A 1 105 ? -8.080 -2.400 6.600 1.00 95.06 105 LEU A O 1
ATOM 818 N N . ARG A 1 106 ? -10.054 -2.473 7.681 1.00 94.31 106 ARG A N 1
ATOM 819 C CA . ARG A 1 106 ? -10.865 -2.136 6.506 1.00 94.31 106 ARG A CA 1
ATOM 820 C C . ARG A 1 106 ? -10.464 -0.786 5.916 1.00 94.31 106 ARG A C 1
ATOM 822 O O . ARG A 1 106 ? -10.249 -0.707 4.714 1.00 94.31 106 ARG A O 1
ATOM 829 N N . LEU A 1 107 ? -10.302 0.252 6.737 1.00 94.94 107 LEU A N 1
ATOM 830 C CA . LEU A 1 107 ? -9.901 1.579 6.257 1.00 94.94 107 LEU A CA 1
ATOM 831 C C . LEU A 1 107 ? -8.534 1.580 5.564 1.00 94.94 107 LEU A C 1
ATOM 833 O O . LEU A 1 107 ? -8.367 2.219 4.525 1.00 94.94 107 LEU A O 1
ATOM 837 N N . VAL A 1 108 ? -7.563 0.855 6.123 1.00 96.75 108 VAL A N 1
ATOM 838 C CA . VAL A 1 108 ? -6.233 0.721 5.517 1.00 96.75 108 VAL A CA 1
ATOM 839 C C . VAL A 1 108 ? -6.302 -0.074 4.214 1.00 96.75 108 VAL A C 1
ATOM 841 O O . VAL A 1 108 ? -5.720 0.345 3.212 1.00 96.75 108 VAL A O 1
ATOM 844 N N . LYS A 1 109 ? -7.066 -1.172 4.190 1.00 95.94 109 LYS A N 1
ATOM 845 C CA . LYS A 1 109 ? -7.310 -1.962 2.978 1.00 95.94 109 LYS A CA 1
ATOM 846 C C . LYS A 1 109 ? -7.960 -1.116 1.879 1.00 95.94 109 LYS A C 1
ATOM 848 O O . LYS A 1 109 ? -7.473 -1.131 0.753 1.00 95.94 109 LYS A O 1
ATOM 853 N N . ASP A 1 110 ? -8.995 -0.342 2.201 1.00 95.38 110 ASP A N 1
ATOM 854 C CA . ASP A 1 110 ? -9.692 0.534 1.251 1.00 95.38 110 ASP A CA 1
ATOM 855 C C . ASP A 1 110 ? -8.732 1.579 0.647 1.00 95.38 110 ASP A C 1
ATOM 857 O O . ASP A 1 110 ? -8.740 1.817 -0.565 1.00 95.38 110 ASP A O 1
ATOM 861 N N . ALA A 1 111 ? -7.845 2.161 1.464 1.00 97.00 111 ALA A N 1
ATOM 862 C CA . ALA A 1 111 ? -6.828 3.105 0.999 1.00 97.00 111 ALA A CA 1
ATOM 863 C C . ALA A 1 111 ? -5.803 2.454 0.051 1.00 97.00 111 ALA A C 1
ATOM 865 O O . ALA A 1 111 ? -5.464 3.037 -0.981 1.00 97.00 111 ALA A O 1
ATOM 866 N N . LEU A 1 112 ? -5.336 1.241 0.365 1.00 97.62 112 LEU A N 1
ATOM 867 C CA . LEU A 1 112 ? -4.408 0.482 -0.481 1.00 97.62 112 LEU A CA 1
ATOM 868 C C . LEU A 1 112 ? -5.049 0.057 -1.809 1.00 97.62 112 LEU A C 1
ATOM 870 O O . LEU A 1 112 ? -4.430 0.200 -2.862 1.00 97.62 112 LEU A O 1
ATOM 874 N N . LEU A 1 113 ? -6.303 -0.402 -1.786 1.00 97.19 113 LEU A N 1
ATOM 875 C CA . LEU A 1 113 ? -7.055 -0.746 -2.998 1.00 97.19 113 LEU A CA 1
ATOM 876 C C . LEU A 1 113 ? -7.244 0.474 -3.907 1.00 97.19 113 LEU A C 1
ATOM 878 O O . LEU A 1 113 ? -7.040 0.381 -5.120 1.00 97.19 113 LEU A O 1
ATOM 882 N N . MET A 1 114 ? -7.580 1.631 -3.330 1.00 97.56 114 MET A N 1
ATOM 883 C CA . MET A 1 114 ? -7.677 2.893 -4.066 1.00 97.56 114 MET A CA 1
ATOM 884 C C . MET A 1 114 ? -6.326 3.306 -4.666 1.00 97.56 114 MET A C 1
ATOM 886 O O . MET A 1 114 ? -6.272 3.744 -5.815 1.00 97.56 114 MET A O 1
ATOM 890 N N . LEU A 1 115 ? -5.234 3.149 -3.913 1.00 98.12 115 LEU A N 1
ATOM 891 C CA . LEU A 1 115 ? -3.879 3.455 -4.373 1.00 98.12 115 LEU A CA 1
ATOM 892 C C . LEU A 1 115 ? -3.505 2.601 -5.588 1.00 98.12 115 LEU A C 1
ATOM 894 O O . LEU A 1 115 ? -3.094 3.152 -6.607 1.00 98.12 115 LEU A O 1
ATOM 898 N N . LEU A 1 116 ? -3.700 1.283 -5.511 1.00 98.31 116 LEU A N 1
ATOM 899 C CA . LEU A 1 116 ? -3.399 0.364 -6.614 1.00 98.31 116 LEU A CA 1
ATOM 900 C C . LEU A 1 116 ? -4.303 0.597 -7.828 1.00 98.31 116 LEU A C 1
ATOM 902 O O . LEU A 1 116 ? -3.831 0.539 -8.962 1.00 98.31 116 LEU A O 1
ATOM 906 N N . SER A 1 117 ? -5.582 0.912 -7.607 1.00 97.88 117 SER A N 1
ATOM 907 C CA . SER A 1 117 ? -6.512 1.240 -8.695 1.00 97.88 117 SER A CA 1
ATOM 908 C C . SER A 1 117 ? -6.056 2.493 -9.444 1.00 97.88 117 SER A C 1
ATOM 910 O O . SER A 1 117 ? -5.909 2.470 -10.665 1.00 97.88 117 SER A O 1
ATOM 912 N N . LYS A 1 118 ? -5.718 3.567 -8.716 1.00 97.69 118 LYS A N 1
ATOM 913 C CA . LYS A 1 118 ? -5.191 4.796 -9.325 1.00 97.69 118 LYS A CA 1
ATOM 914 C C . LYS A 1 118 ? -3.834 4.602 -9.987 1.00 97.69 118 LYS A C 1
ATOM 916 O O . LYS A 1 118 ? -3.568 5.230 -11.008 1.00 97.69 118 LYS A O 1
ATOM 921 N N . ALA A 1 119 ? -2.983 3.742 -9.434 1.00 97.31 119 ALA A N 1
ATOM 922 C CA . ALA A 1 119 ? -1.720 3.378 -10.063 1.00 97.31 119 ALA A CA 1
ATOM 923 C C . ALA A 1 119 ? -1.963 2.681 -11.407 1.00 97.31 119 ALA A C 1
ATOM 925 O O . ALA A 1 119 ? -1.398 3.092 -12.416 1.00 97.31 119 ALA A O 1
ATOM 926 N N . SER A 1 120 ? -2.869 1.700 -11.443 1.00 97.00 120 SER A N 1
ATOM 927 C CA . SER A 1 120 ? -3.260 0.990 -12.664 1.00 97.00 120 SER A CA 1
ATOM 928 C C . SER A 1 120 ? -3.781 1.944 -13.750 1.00 97.00 120 SER A C 1
ATOM 930 O O . SER A 1 120 ? -3.390 1.839 -14.911 1.00 97.00 120 SER A O 1
ATOM 932 N N . GLU A 1 121 ? -4.597 2.934 -13.376 1.00 95.75 121 GLU A N 1
ATOM 933 C CA . GLU A 1 121 ? -5.096 3.969 -14.292 1.00 95.75 121 GLU A CA 1
ATOM 934 C C . GLU A 1 121 ? -3.972 4.885 -14.810 1.00 95.75 121 GLU A C 1
ATOM 936 O O . GLU A 1 121 ? -3.810 5.066 -16.024 1.00 95.75 121 GLU A O 1
ATOM 941 N N . ALA A 1 122 ? -3.169 5.443 -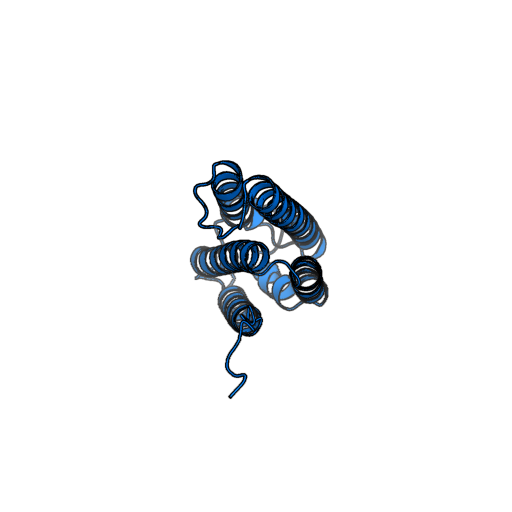13.897 1.00 95.19 122 ALA A N 1
ATOM 942 C CA . ALA A 1 122 ? -2.088 6.377 -14.216 1.00 95.19 122 ALA A CA 1
ATOM 943 C C . ALA A 1 122 ? -0.988 5.740 -15.084 1.00 95.19 122 ALA A C 1
ATOM 945 O O . ALA A 1 122 ? -0.351 6.426 -15.887 1.00 95.19 122 ALA A O 1
ATOM 946 N N . TYR A 1 123 ? -0.802 4.426 -14.951 1.00 95.75 123 TYR A N 1
ATOM 947 C CA . TYR A 1 123 ? 0.193 3.627 -15.659 1.00 95.75 123 TYR A CA 1
ATOM 948 C C . TYR A 1 123 ? -0.436 2.738 -16.740 1.00 95.75 123 TYR A C 1
ATOM 950 O O . TYR A 1 123 ? 0.169 1.758 -17.156 1.00 95.75 123 TYR A O 1
ATOM 958 N N . SER A 1 124 ? -1.617 3.086 -17.258 1.00 94.44 124 SER A N 1
ATOM 959 C CA . SER A 1 124 ? -2.335 2.312 -18.290 1.00 94.44 124 SER A CA 1
ATOM 960 C C . SER A 1 124 ? -1.522 1.993 -19.560 1.00 94.44 124 SER A C 1
ATOM 962 O O . SER A 1 124 ? -1.807 1.007 -20.235 1.00 94.44 124 SER A O 1
ATOM 964 N N . ASN A 1 125 ? -0.477 2.774 -19.861 1.00 91.69 125 ASN A N 1
ATOM 965 C CA . ASN A 1 125 ? 0.466 2.531 -20.966 1.00 91.69 125 ASN A CA 1
ATOM 966 C C . ASN A 1 125 ? 1.682 1.660 -20.581 1.00 91.69 125 ASN A C 1
ATOM 968 O O . ASN A 1 125 ? 2.626 1.549 -21.361 1.00 91.69 125 ASN A O 1
ATOM 972 N N . CYS A 1 126 ? 1.685 1.084 -19.381 1.00 94.25 126 CYS A N 1
ATOM 973 C CA . CYS A 1 126 ? 2.729 0.221 -18.835 1.00 94.25 126 CYS A CA 1
ATOM 974 C C . CYS A 1 126 ? 2.089 -1.120 -18.440 1.00 94.25 126 CYS A C 1
ATOM 976 O O . CYS A 1 126 ? 1.694 -1.287 -17.281 1.00 94.25 126 CYS A O 1
ATOM 978 N N . PRO A 1 127 ? 1.909 -2.055 -19.394 1.00 94.00 127 PRO A N 1
ATOM 979 C CA . PRO A 1 127 ? 1.169 -3.298 -19.170 1.00 94.00 127 PRO A CA 1
ATOM 980 C C . PRO A 1 127 ? 1.652 -4.096 -17.957 1.00 94.00 127 PRO A C 1
ATOM 982 O O . PRO A 1 127 ? 0.832 -4.606 -17.200 1.00 94.00 127 PRO A O 1
ATOM 985 N N . GLU A 1 128 ? 2.964 -4.140 -17.733 1.00 95.25 128 GLU A N 1
ATOM 986 C CA . GLU A 1 128 ? 3.592 -4.801 -16.592 1.00 95.25 128 GLU A CA 1
ATOM 987 C C . GLU A 1 128 ? 3.149 -4.194 -15.255 1.00 95.25 128 GLU A C 1
ATOM 989 O O . GLU A 1 128 ? 2.787 -4.919 -14.334 1.00 95.25 128 GLU A O 1
ATOM 994 N N . VAL A 1 129 ? 3.069 -2.864 -15.159 1.00 96.94 129 VAL A N 1
ATOM 995 C CA . VAL A 1 129 ? 2.608 -2.178 -13.944 1.00 96.94 129 VAL A CA 1
ATOM 996 C C . VAL A 1 129 ? 1.121 -2.428 -13.727 1.00 96.94 129 VAL A C 1
ATOM 998 O O . VAL A 1 129 ? 0.697 -2.699 -12.604 1.00 96.94 129 VAL A O 1
ATOM 1001 N N . VAL A 1 130 ? 0.323 -2.370 -14.796 1.00 97.31 130 VAL A N 1
ATOM 1002 C CA . VAL A 1 130 ? -1.118 -2.649 -14.742 1.00 97.31 130 VAL A CA 1
ATOM 1003 C C . VAL A 1 130 ? -1.375 -4.070 -14.243 1.00 97.31 130 VAL A C 1
ATOM 1005 O O . VAL A 1 130 ? -2.251 -4.269 -13.401 1.00 97.31 130 VAL A O 1
ATOM 1008 N N . GLU A 1 131 ? -0.624 -5.049 -14.744 1.00 97.69 131 GLU A N 1
ATOM 1009 C CA . GLU A 1 131 ? -0.744 -6.447 -14.339 1.00 97.69 131 GLU A CA 1
ATOM 1010 C C . GLU A 1 131 ? -0.331 -6.651 -12.877 1.00 97.69 131 GLU A C 1
ATOM 1012 O O . GLU A 1 131 ? -1.094 -7.248 -12.115 1.00 97.69 131 GLU A O 1
ATOM 1017 N N . SER A 1 132 ? 0.812 -6.108 -12.447 1.00 98.00 132 SER A N 1
ATOM 1018 C CA . SER A 1 132 ? 1.244 -6.212 -11.048 1.00 98.00 132 SER A CA 1
ATOM 1019 C C . SER A 1 132 ? 0.283 -5.491 -10.091 1.00 98.00 132 SER A C 1
ATOM 1021 O O . SER A 1 132 ? 0.019 -6.002 -9.006 1.00 98.00 132 SER A O 1
ATOM 1023 N N . CYS A 1 133 ? -0.327 -4.366 -10.493 1.00 98.19 133 CYS A N 1
ATOM 1024 C CA . CYS A 1 133 ? -1.385 -3.713 -9.708 1.00 98.19 133 CYS A CA 1
ATOM 1025 C C . CYS A 1 133 ? -2.610 -4.619 -9.541 1.00 98.19 133 CYS A C 1
ATOM 1027 O O . CYS A 1 133 ? -3.132 -4.736 -8.437 1.00 98.19 133 CYS A O 1
ATOM 10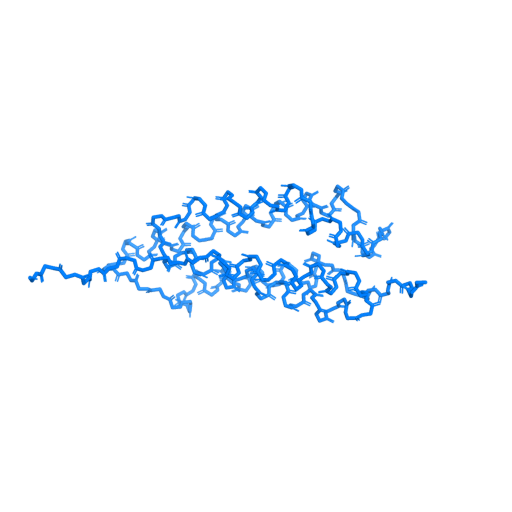29 N N . LYS A 1 134 ? -3.062 -5.281 -10.615 1.00 97.88 134 LYS A N 1
ATOM 1030 C CA . LYS A 1 134 ? -4.193 -6.222 -10.558 1.00 97.88 134 LYS A CA 1
ATOM 1031 C C . LYS A 1 134 ? -3.895 -7.405 -9.642 1.00 97.88 134 LYS A C 1
ATOM 1033 O O . LYS A 1 134 ? -4.710 -7.706 -8.780 1.00 97.88 134 LYS A O 1
ATOM 1038 N N . LYS A 1 135 ? -2.704 -8.003 -9.755 1.00 97.38 135 LYS A N 1
ATOM 1039 C CA . LYS A 1 135 ? -2.256 -9.073 -8.847 1.00 97.38 135 LYS A CA 1
ATOM 1040 C C . LYS A 1 135 ? -2.257 -8.609 -7.390 1.00 97.38 135 LYS A C 1
ATOM 1042 O O . LYS A 1 135 ? -2.805 -9.293 -6.536 1.00 97.38 135 LYS A O 1
ATOM 1047 N N . ALA A 1 136 ? -1.712 -7.423 -7.114 1.00 97.12 136 ALA A N 1
ATOM 1048 C CA . ALA A 1 136 ? -1.691 -6.862 -5.766 1.00 97.12 136 ALA A CA 1
ATOM 1049 C C . ALA A 1 136 ? -3.105 -6.568 -5.224 1.00 97.12 136 ALA A C 1
ATOM 1051 O O . ALA A 1 136 ? -3.360 -6.786 -4.041 1.00 97.12 136 ALA A O 1
ATOM 1052 N N . ILE A 1 137 ? -4.039 -6.116 -6.071 1.00 96.88 137 ILE A N 1
ATOM 1053 C CA . ILE A 1 137 ? -5.457 -5.947 -5.712 1.00 96.88 137 ILE A CA 1
ATOM 1054 C C . ILE A 1 137 ? -6.087 -7.300 -5.368 1.00 96.88 137 ILE A C 1
ATOM 1056 O O . ILE A 1 137 ? -6.731 -7.424 -4.325 1.00 96.88 137 ILE A O 1
ATOM 1060 N N . ASP A 1 138 ? -5.879 -8.311 -6.212 1.00 94.94 138 ASP A N 1
ATOM 1061 C CA . ASP A 1 138 ? -6.404 -9.658 -5.993 1.00 94.94 138 ASP A CA 1
ATOM 1062 C C . ASP A 1 138 ? -5.844 -10.258 -4.700 1.00 94.94 138 ASP A C 1
ATOM 1064 O O . ASP A 1 138 ? -6.591 -10.846 -3.917 1.00 94.94 138 ASP A O 1
ATOM 1068 N N . ASP A 1 139 ? -4.557 -10.065 -4.418 1.00 91.81 139 ASP A N 1
ATOM 1069 C CA . ASP A 1 139 ? -3.934 -10.518 -3.178 1.00 91.81 139 ASP A CA 1
ATOM 1070 C C . ASP A 1 139 ? -4.500 -9.790 -1.958 1.00 91.81 139 ASP A C 1
ATOM 1072 O O . ASP A 1 139 ? -4.917 -10.451 -1.007 1.00 91.81 139 ASP A O 1
ATOM 1076 N N . LEU A 1 140 ? -4.638 -8.459 -2.003 1.00 91.81 140 LEU A N 1
ATOM 1077 C CA . LEU A 1 140 ? -5.295 -7.689 -0.941 1.00 91.81 140 LEU A CA 1
ATOM 1078 C C . LEU A 1 140 ? -6.745 -8.124 -0.717 1.00 91.81 140 LEU A C 1
ATOM 1080 O O . LEU A 1 140 ? -7.224 -8.125 0.420 1.00 91.81 140 LEU A O 1
ATOM 1084 N N . SER A 1 141 ? -7.462 -8.504 -1.777 1.00 86.19 141 SER A N 1
ATOM 1085 C CA . SER A 1 141 ? -8.852 -8.946 -1.669 1.00 86.19 141 SER A CA 1
ATOM 1086 C C . SER A 1 141 ? -8.988 -10.193 -0.788 1.00 86.19 141 SER A C 1
ATOM 1088 O O . SER A 1 141 ? -9.924 -10.246 0.009 1.00 86.19 141 SER A O 1
ATOM 1090 N N . LYS A 1 142 ? -8.003 -11.107 -0.838 1.00 85.56 142 LYS A N 1
ATOM 1091 C CA . LYS A 1 142 ? -7.952 -12.362 -0.064 1.00 85.56 142 LYS A CA 1
ATOM 1092 C C . LYS A 1 142 ? -7.734 -12.145 1.430 1.00 85.56 142 LYS A C 1
ATOM 1094 O O . LYS A 1 142 ? -8.094 -13.012 2.224 1.00 85.56 142 LYS A O 1
ATOM 1099 N N . PHE A 1 143 ? -7.173 -11.004 1.831 1.00 78.56 143 PHE A N 1
ATOM 1100 C CA . PHE A 1 143 ? -7.108 -10.634 3.239 1.00 78.56 143 PHE A CA 1
ATOM 1101 C C . PHE A 1 143 ? -8.506 -10.231 3.707 1.00 78.56 143 PHE A C 1
ATOM 1103 O O . PHE A 1 143 ? -8.928 -9.075 3.593 1.00 78.56 143 PHE A O 1
ATOM 1110 N N . ASN A 1 144 ? -9.266 -11.212 4.179 1.00 63.75 144 ASN A N 1
ATOM 1111 C CA . ASN A 1 144 ? -10.593 -10.980 4.717 1.00 63.75 144 ASN A CA 1
ATOM 1112 C C . ASN A 1 144 ? -10.491 -10.319 6.090 1.00 63.75 144 ASN A C 1
ATOM 1114 O O . ASN A 1 144 ? -9.773 -10.783 6.972 1.00 63.75 144 ASN A O 1
ATOM 1118 N N . VAL A 1 145 ? -11.291 -9.272 6.284 1.00 56.38 145 VAL A N 1
ATOM 1119 C CA . VAL A 1 145 ? -11.752 -8.901 7.617 1.00 56.38 145 VAL A CA 1
ATOM 1120 C C . VAL A 1 145 ? -12.707 -10.025 8.012 1.00 56.38 145 VAL A C 1
ATOM 1122 O O . VAL A 1 145 ? -13.879 -9.998 7.638 1.00 56.38 145 VAL A O 1
ATOM 1125 N N . THR A 1 146 ? -12.219 -11.080 8.661 1.00 39.78 146 THR A N 1
ATOM 1126 C CA . THR A 1 146 ? -13.116 -12.068 9.261 1.00 39.78 146 THR A CA 1
ATOM 1127 C C . THR A 1 146 ? -13.901 -11.358 10.352 1.00 39.78 146 THR A C 1
ATOM 1129 O O . THR A 1 146 ? -13.435 -11.185 11.475 1.00 39.78 146 THR A O 1
ATOM 1132 N N . ALA A 1 147 ? -15.109 -10.919 10.007 1.00 39.00 147 ALA A N 1
ATOM 1133 C CA . ALA A 1 147 ? -16.166 -10.696 10.970 1.00 39.00 147 ALA A CA 1
ATOM 1134 C C . ALA A 1 147 ? -16.587 -12.068 11.515 1.00 39.00 147 ALA A C 1
ATOM 1136 O O . ALA A 1 147 ? -17.619 -12.614 11.136 1.00 39.00 147 ALA A O 1
ATOM 1137 N N . GLU A 1 148 ? -15.771 -12.655 12.389 1.00 38.19 148 GLU A N 1
ATOM 1138 C CA . GLU A 1 148 ? -16.269 -13.668 13.313 1.00 38.19 148 GLU A CA 1
ATOM 1139 C C . GLU A 1 148 ? -16.961 -12.947 14.469 1.00 38.19 148 GLU A C 1
ATOM 1141 O O . GLU A 1 148 ? -16.423 -12.753 15.556 1.00 38.19 148 GLU A O 1
ATOM 1146 N N . SER A 1 149 ? -18.195 -12.526 14.206 1.00 35.94 149 SER A N 1
ATOM 1147 C CA . SER A 1 149 ? -19.206 -12.353 15.238 1.00 35.94 149 SER A CA 1
ATOM 1148 C C . SER A 1 149 ? -20.349 -13.336 14.976 1.00 35.94 149 SER A C 1
ATOM 1150 O O . SER A 1 149 ? -21.213 -13.140 14.129 1.00 35.94 149 SER A O 1
ATOM 1152 N N . SER A 1 150 ? -20.308 -14.418 15.754 1.00 43.66 150 SER A N 1
ATOM 1153 C CA . SER A 1 150 ? -21.456 -15.110 16.349 1.00 43.66 150 SER A CA 1
ATOM 1154 C C . SER A 1 150 ? -22.580 -15.619 15.431 1.00 43.66 150 SER A C 1
ATOM 1156 O O . SER A 1 150 ? -23.537 -14.913 15.124 1.00 43.66 150 SER A O 1
ATOM 1158 N N 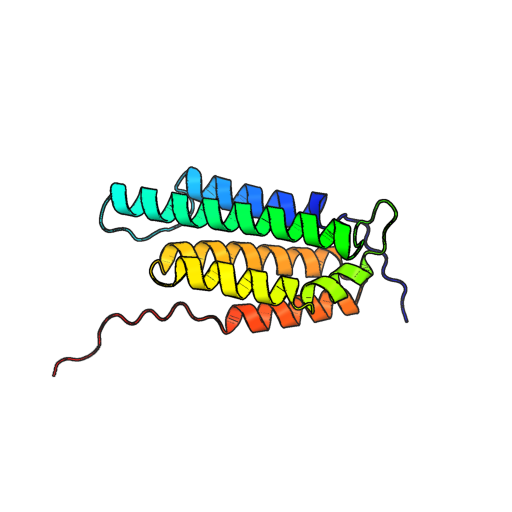. LYS A 1 151 ? -22.548 -16.928 15.155 1.00 40.38 151 LYS A N 1
ATOM 1159 C CA . LYS A 1 151 ? -23.704 -17.842 14.985 1.00 40.38 151 LYS A CA 1
ATOM 1160 C C . LYS A 1 151 ? -23.140 -19.264 15.158 1.00 40.38 151 LYS A C 1
ATOM 1162 O O . LYS A 1 151 ? -22.299 -19.647 14.362 1.00 40.38 151 LYS A O 1
ATOM 1167 N N . LYS A 1 152 ? -23.492 -20.103 16.132 1.00 36.66 152 LYS A N 1
ATOM 1168 C CA . LYS A 1 152 ? -24.640 -20.190 17.042 1.00 36.66 152 LYS A CA 1
ATOM 1169 C C . LYS A 1 152 ? -24.203 -20.937 18.314 1.00 36.66 152 LYS A C 1
ATOM 1171 O O . LYS A 1 152 ? -23.602 -22.000 18.201 1.00 36.66 152 LYS A O 1
ATOM 1176 N N . GLU A 1 153 ? -24.592 -20.433 19.481 1.00 38.41 153 GLU A N 1
ATOM 1177 C CA . GLU A 1 153 ? -25.155 -21.316 20.507 1.00 38.41 153 GLU A CA 1
ATOM 1178 C C . GLU A 1 153 ? -26.571 -21.696 20.049 1.00 38.41 153 GLU A C 1
ATOM 1180 O O . GLU A 1 153 ? -27.307 -20.850 19.524 1.00 38.41 153 GLU A O 1
ATOM 1185 N N . GLY A 1 154 ? -26.913 -22.974 20.192 1.00 37.94 154 GLY A N 1
ATOM 1186 C CA . GLY A 1 154 ? -28.196 -23.566 19.824 1.00 37.94 154 GLY A CA 1
ATOM 1187 C C . GLY A 1 154 ? -28.068 -25.070 19.716 1.00 37.94 154 GLY A C 1
ATOM 1188 O O . GLY A 1 154 ? -27.655 -25.516 18.623 1.00 37.94 154 GLY A O 1
#

Nearest PDB structures (foldseek):
  8d9p-assembly1_A  TM=2.930E-01  e=7.090E-01  synthetic construct
  7vg5-assembly1_B  TM=2.388E-01  e=5.755E-01  Methylorubrum extorquens AM1
  8d9o-assembly1_A  TM=2.762E-01  e=2.121E+00  synthetic construct
  6n63-assembly1_A-2  TM=2.456E-01  e=1.472E+00  Bacillus thermotolerans

pLDDT: mean 90.43, std 14.66, range [35.94, 98.31]